Protein AF-A0A9Q3C3F8-F1 (afdb_monomer_lite)

Organism: NCBI:txid1389203

Radius of gyration: 19.49 Å; chains: 1; bounding box: 54×39×37 Å

pLDDT: mean 83.39, std 11.01, range [47.78, 95.69]

Foldseek 3Di:
DDDDDDDPDDDPPVVPPPPPDDPPDDPQDLQADAQDDDPQRDPVLCVVDDPDDPPPDDPSRVSRVSSVCVVPVLVDDSDPVSVPDDDD

Structure (mmCIF, N/CA/C/O backbone):
data_AF-A0A9Q3C3F8-F1
#
_entry.id   AF-A0A9Q3C3F8-F1
#
loop_
_atom_site.group_PDB
_atom_site.id
_atom_site.type_symbol
_atom_site.label_atom_id
_atom_site.label_alt_id
_atom_site.label_comp_id
_atom_site.label_asym_id
_atom_site.label_entity_id
_atom_site.label_seq_id
_atom_site.pdbx_PDB_ins_code
_atom_site.Cartn_x
_atom_site.Cartn_y
_atom_site.Cartn_z
_atom_site.occupancy
_atom_site.B_iso_or_equiv
_atom_site.auth_seq_id
_atom_site.auth_comp_id
_atom_site.auth_asym_id
_atom_site.auth_atom_id
_atom_site.pdbx_PDB_model_num
ATOM 1 N N . MET A 1 1 ? 39.356 -26.138 -16.531 1.00 55.28 1 MET A N 1
ATOM 2 C CA . MET A 1 1 ? 38.380 -25.024 -16.531 1.00 55.28 1 MET A CA 1
ATOM 3 C C . MET A 1 1 ? 39.079 -23.767 -16.025 1.00 55.28 1 MET A C 1
ATOM 5 O O . MET A 1 1 ? 39.737 -23.842 -14.993 1.00 55.28 1 MET A O 1
ATOM 9 N N . LYS A 1 2 ? 39.037 -22.649 -16.764 1.00 65.25 2 LYS A N 1
ATOM 10 C CA . LYS A 1 2 ? 39.653 -21.381 -16.327 1.00 65.25 2 LYS A CA 1
ATOM 11 C C . LYS A 1 2 ? 38.787 -20.754 -15.232 1.00 65.25 2 LYS A C 1
ATOM 13 O O . LYS A 1 2 ? 37.585 -20.606 -15.408 1.00 65.25 2 LYS A O 1
ATOM 18 N N . LYS A 1 3 ? 39.408 -20.396 -14.109 1.00 59.81 3 LYS A N 1
ATOM 19 C CA . LYS A 1 3 ? 38.757 -19.734 -12.974 1.00 59.81 3 LYS A CA 1
ATOM 20 C C . LYS A 1 3 ? 38.458 -18.285 -13.371 1.00 59.81 3 LYS A C 1
ATOM 22 O O . LYS A 1 3 ? 39.379 -17.472 -13.419 1.00 59.81 3 LYS A O 1
ATOM 27 N N . VAL A 1 4 ? 37.207 -17.986 -13.715 1.00 75.94 4 VAL A N 1
ATOM 28 C CA . VAL A 1 4 ? 36.759 -16.610 -13.971 1.00 75.94 4 VAL A CA 1
ATOM 29 C C . VAL A 1 4 ? 36.746 -15.879 -12.632 1.00 75.94 4 VAL A C 1
ATOM 31 O O . VAL A 1 4 ? 36.160 -16.365 -11.665 1.00 75.94 4 VAL A O 1
ATOM 34 N N . ARG A 1 5 ? 37.457 -14.755 -12.550 1.00 75.12 5 ARG A N 1
ATOM 35 C CA . ARG A 1 5 ? 37.416 -13.860 -11.391 1.00 75.12 5 ARG A CA 1
ATOM 36 C C . ARG A 1 5 ? 36.514 -12.685 -11.767 1.00 75.12 5 ARG A C 1
ATOM 38 O O . ARG A 1 5 ? 36.736 -12.137 -12.847 1.00 75.12 5 ARG A O 1
ATOM 45 N N . PRO A 1 6 ? 35.519 -12.319 -10.945 1.00 74.69 6 PRO A N 1
ATOM 46 C CA . PRO A 1 6 ? 34.697 -11.153 -11.227 1.00 74.69 6 PRO A CA 1
ATOM 47 C C . PRO A 1 6 ? 35.596 -9.915 -11.280 1.00 74.69 6 PRO A C 1
ATOM 49 O O . PRO A 1 6 ? 36.404 -9.682 -10.379 1.00 74.69 6 PRO A O 1
ATOM 52 N N . VAL A 1 7 ? 35.492 -9.171 -12.375 1.00 80.25 7 VAL A N 1
ATOM 53 C CA . VAL A 1 7 ? 36.116 -7.857 -12.526 1.00 80.25 7 VAL A CA 1
ATOM 54 C C . VAL A 1 7 ? 35.117 -6.847 -11.980 1.00 80.25 7 VAL A C 1
ATOM 56 O O . VAL A 1 7 ? 33.925 -6.945 -12.262 1.00 80.25 7 VAL A O 1
ATOM 59 N N . ASN A 1 8 ? 35.587 -5.916 -11.152 1.00 78.56 8 ASN A N 1
ATOM 60 C CA . ASN A 1 8 ? 34.747 -4.850 -10.620 1.00 78.56 8 ASN A CA 1
ATOM 61 C C . ASN A 1 8 ? 34.459 -3.836 -11.736 1.00 78.56 8 ASN A C 1
ATOM 63 O O . ASN A 1 8 ? 35.198 -2.866 -11.898 1.00 78.56 8 ASN A O 1
ATOM 67 N N . GLU A 1 9 ? 33.431 -4.104 -12.534 1.00 82.38 9 GLU A N 1
ATOM 68 C CA . GLU A 1 9 ? 32.931 -3.194 -13.562 1.00 82.38 9 GLU A CA 1
ATOM 69 C C . GLU A 1 9 ? 31.738 -2.394 -13.018 1.00 82.38 9 GLU A C 1
ATOM 71 O O . GLU A 1 9 ? 30.928 -2.937 -12.259 1.00 82.38 9 GLU A O 1
ATOM 76 N N . PRO A 1 10 ? 31.610 -1.102 -13.369 1.00 75.81 10 PRO A N 1
ATOM 77 C CA . PRO A 1 10 ? 30.404 -0.350 -13.058 1.00 75.81 10 PRO A CA 1
ATOM 78 C C . PRO A 1 10 ? 29.206 -1.023 -13.730 1.00 75.81 10 PRO A C 1
ATOM 80 O O . PRO A 1 10 ? 29.302 -1.440 -14.883 1.00 75.81 10 PRO A O 1
ATOM 83 N N . ILE A 1 11 ? 28.080 -1.113 -13.015 1.00 78.62 11 ILE A N 1
ATOM 84 C CA . ILE A 1 11 ? 26.821 -1.627 -13.568 1.00 78.62 11 ILE A CA 1
ATOM 85 C C . ILE A 1 11 ? 26.530 -0.880 -14.881 1.00 78.62 11 ILE A C 1
ATOM 87 O O . ILE A 1 11 ? 26.452 0.354 -14.853 1.00 78.62 11 ILE A O 1
ATOM 91 N N . PRO A 1 12 ? 26.391 -1.589 -16.021 1.00 80.31 12 PRO A N 1
ATOM 92 C CA . PRO A 1 12 ? 25.958 -0.978 -17.271 1.00 80.31 12 PRO A CA 1
ATOM 93 C C . PRO A 1 12 ? 24.718 -0.105 -17.057 1.00 80.31 12 PRO A C 1
ATOM 95 O O . PRO A 1 12 ? 23.732 -0.566 -16.490 1.00 80.31 12 PRO A O 1
ATOM 98 N N . GLN A 1 13 ? 24.754 1.151 -17.506 1.00 69.12 13 GLN A N 1
ATOM 99 C CA . GLN A 1 13 ? 23.644 2.098 -17.308 1.00 69.12 13 GLN A CA 1
ATOM 100 C C . GLN A 1 13 ? 22.337 1.592 -17.942 1.00 69.12 13 GLN A C 1
ATOM 102 O O . GLN A 1 13 ? 21.258 1.804 -17.397 1.00 69.12 13 GLN A O 1
ATOM 107 N N . ASP A 1 14 ? 22.445 0.816 -19.022 1.00 72.81 14 ASP A N 1
ATOM 108 C CA . ASP A 1 14 ? 21.311 0.196 -19.713 1.00 72.81 14 ASP A CA 1
ATOM 109 C C . ASP A 1 14 ? 20.610 -0.901 -18.886 1.00 72.81 14 ASP A C 1
ATOM 111 O O . ASP A 1 14 ? 19.498 -1.305 -19.223 1.00 72.81 14 ASP A O 1
ATOM 115 N N . LEU A 1 15 ? 21.225 -1.387 -17.795 1.00 70.38 15 LEU A N 1
ATOM 116 C CA . LEU A 1 15 ? 20.579 -2.321 -16.862 1.00 70.38 15 LEU A CA 1
ATOM 117 C C . LEU A 1 15 ? 19.549 -1.641 -15.959 1.00 70.38 15 LEU A C 1
ATOM 119 O O . LEU A 1 15 ? 18.697 -2.332 -15.404 1.00 70.38 15 LEU A O 1
ATOM 123 N N . ASN A 1 16 ? 19.614 -0.317 -15.796 1.00 69.06 16 ASN A N 1
ATOM 124 C CA . ASN A 1 16 ? 18.634 0.442 -15.027 1.00 69.06 16 ASN A CA 1
ATOM 125 C C . ASN A 1 16 ? 18.023 1.539 -15.908 1.00 69.06 16 ASN A C 1
ATOM 127 O O . ASN A 1 16 ? 18.331 2.720 -15.720 1.00 69.06 16 ASN A O 1
ATOM 131 N N . PRO A 1 17 ? 17.188 1.165 -16.898 1.00 68.88 17 PRO A N 1
ATOM 132 C CA . PRO A 1 17 ? 16.521 2.149 -17.733 1.00 68.88 17 PRO A CA 1
ATOM 133 C C . PRO A 1 17 ? 15.723 3.123 -16.852 1.00 68.88 17 PRO A C 1
ATOM 135 O O . PRO A 1 17 ? 15.179 2.716 -15.819 1.00 68.88 17 PRO A O 1
ATOM 138 N N . PRO A 1 18 ? 15.630 4.408 -17.238 1.00 73.19 18 PRO A N 1
ATOM 139 C CA . PRO A 1 18 ? 14.808 5.361 -16.510 1.00 73.19 18 PRO A CA 1
ATOM 140 C C . PRO A 1 18 ? 13.368 4.848 -16.440 1.00 73.19 18 PRO A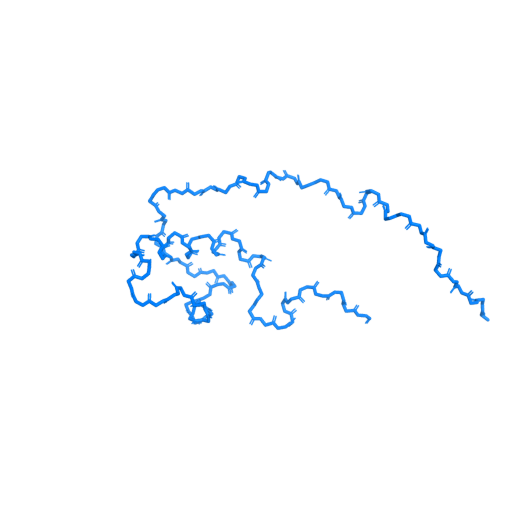 C 1
ATOM 142 O O . PRO A 1 18 ? 12.860 4.239 -17.387 1.00 73.19 18 PRO A O 1
ATOM 145 N N . PHE A 1 19 ? 12.703 5.086 -15.311 1.00 73.31 19 PHE A N 1
ATOM 146 C CA . PHE A 1 19 ? 11.305 4.703 -15.165 1.00 73.31 19 PHE A CA 1
ATOM 147 C C . PHE A 1 19 ? 10.473 5.367 -16.264 1.00 73.31 19 PHE A C 1
ATOM 149 O O . PHE A 1 19 ? 10.586 6.565 -16.508 1.00 73.31 19 PHE A O 1
ATOM 156 N N . SER A 1 20 ? 9.607 4.588 -16.913 1.00 77.94 20 SER A N 1
ATOM 157 C CA . SER A 1 20 ? 8.723 5.084 -17.975 1.00 77.94 20 SER A CA 1
ATOM 158 C C . SER A 1 20 ? 7.643 6.049 -17.474 1.00 77.94 20 SER A C 1
ATOM 160 O O . SER A 1 20 ? 6.943 6.655 -18.280 1.00 77.94 20 SER A O 1
ATOM 162 N N . ARG A 1 21 ? 7.497 6.176 -16.151 1.00 76.75 21 ARG A N 1
ATOM 163 C CA . ARG A 1 21 ? 6.582 7.090 -15.466 1.00 76.75 21 ARG A CA 1
ATOM 164 C C . ARG A 1 21 ? 7.320 7.864 -14.381 1.00 76.75 21 ARG A C 1
ATOM 166 O O . ARG A 1 21 ? 8.304 7.360 -13.836 1.00 76.75 21 ARG A O 1
ATOM 173 N N . ASP A 1 22 ? 6.773 9.011 -13.995 1.00 80.81 22 ASP A N 1
ATOM 174 C CA . ASP A 1 22 ? 7.178 9.668 -12.757 1.00 80.81 22 ASP A CA 1
ATOM 175 C C . ASP A 1 22 ? 6.797 8.779 -11.557 1.00 80.81 22 ASP A C 1
ATOM 177 O O . ASP A 1 22 ? 5.679 8.268 -11.446 1.00 80.81 22 ASP A O 1
ATOM 181 N N . LEU A 1 23 ? 7.760 8.526 -10.672 1.00 74.19 23 LEU A N 1
ATOM 182 C CA . LEU A 1 23 ? 7.547 7.722 -9.473 1.00 74.19 23 LEU A CA 1
ATOM 183 C C . LEU A 1 23 ? 6.737 8.465 -8.409 1.00 74.19 23 LEU A C 1
ATOM 185 O O . LEU A 1 23 ? 6.018 7.810 -7.642 1.00 74.19 23 LEU A O 1
ATOM 189 N N . TYR A 1 24 ? 6.866 9.792 -8.370 1.00 78.19 24 TYR A N 1
ATOM 190 C CA . TYR A 1 24 ? 6.244 10.670 -7.383 1.00 78.19 24 TYR A CA 1
ATOM 191 C C . TYR A 1 24 ? 4.820 11.063 -7.774 1.00 78.19 24 TYR A C 1
ATOM 193 O O . TYR A 1 24 ? 4.017 11.406 -6.906 1.00 78.19 24 TYR A O 1
ATOM 201 N N . GLU A 1 25 ? 4.467 10.923 -9.050 1.00 82.44 25 GLU A N 1
ATOM 202 C CA . GLU A 1 25 ? 3.095 11.071 -9.512 1.00 82.44 25 GLU A CA 1
ATOM 203 C C . GLU A 1 25 ? 2.263 9.860 -9.060 1.00 82.44 25 GLU A C 1
ATOM 205 O O . GLU A 1 25 ? 2.328 8.756 -9.608 1.00 82.44 25 GLU A O 1
ATOM 210 N N . THR A 1 26 ? 1.490 10.055 -7.993 1.00 80.06 26 THR A N 1
ATOM 211 C CA . THR A 1 26 ? 0.493 9.085 -7.538 1.00 80.06 26 THR A CA 1
ATOM 212 C C . THR A 1 26 ? -0.883 9.710 -7.730 1.00 80.06 26 THR A C 1
ATOM 214 O O . THR A 1 26 ? -1.115 10.783 -7.173 1.00 80.06 26 THR A O 1
ATOM 217 N N . PRO A 1 27 ? -1.796 9.081 -8.492 1.00 81.69 27 PRO A N 1
ATOM 218 C CA . PRO A 1 27 ? -3.109 9.645 -8.797 1.00 81.69 27 PRO A CA 1
ATOM 219 C C . PRO A 1 27 ? -4.037 9.541 -7.577 1.00 81.69 27 PRO A C 1
ATOM 221 O O . PRO A 1 27 ? -4.977 8.751 -7.552 1.00 81.69 27 PRO A O 1
ATOM 224 N N . LEU A 1 28 ? -3.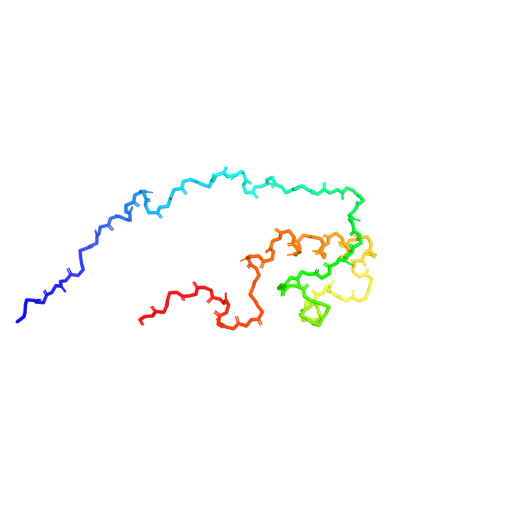733 10.305 -6.528 1.00 83.75 28 LEU A N 1
ATOM 225 C CA . LEU A 1 28 ? -4.539 10.374 -5.318 1.00 83.75 28 LEU A CA 1
ATOM 226 C C . LEU A 1 28 ? -5.761 11.257 -5.569 1.00 83.75 28 LEU A C 1
ATOM 228 O O . LEU A 1 28 ? -5.654 12.360 -6.102 1.00 83.75 28 LEU A O 1
ATOM 232 N N . SER A 1 29 ? -6.921 10.771 -5.143 1.00 80.69 29 SER A N 1
ATOM 233 C CA . SER A 1 29 ? -8.167 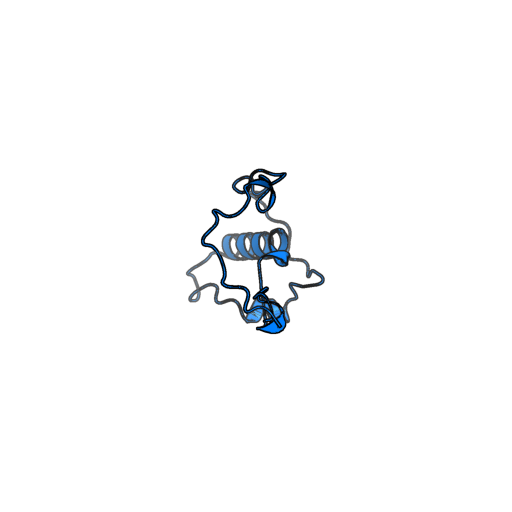11.533 -5.118 1.00 80.69 29 SER A CA 1
ATOM 234 C C . SER A 1 29 ? -8.467 11.959 -3.677 1.00 80.69 29 SER A C 1
ATOM 236 O O . SER A 1 29 ? -8.338 11.121 -2.781 1.00 80.69 29 SER A O 1
ATOM 238 N N . PRO A 1 30 ? -8.932 13.202 -3.432 1.00 81.44 30 PRO A N 1
ATOM 239 C CA . PRO A 1 30 ? -9.479 13.605 -2.132 1.00 81.44 30 PRO A CA 1
ATOM 240 C C . PRO A 1 30 ? -10.647 12.720 -1.674 1.00 81.44 30 PRO A C 1
ATOM 242 O O . PRO A 1 30 ? -10.879 12.569 -0.482 1.00 81.44 30 PRO A O 1
ATOM 245 N N . ASN A 1 31 ? -11.355 12.115 -2.633 1.00 85.38 31 ASN A N 1
ATOM 246 C CA . ASN A 1 31 ? -12.398 11.124 -2.407 1.00 85.38 31 ASN A CA 1
ATOM 247 C C . ASN A 1 31 ? -11.896 9.778 -2.948 1.00 85.38 31 ASN A C 1
ATOM 249 O O . ASN A 1 31 ? -12.142 9.473 -4.124 1.00 85.38 31 ASN A O 1
ATOM 253 N N . PRO A 1 32 ? -11.115 9.010 -2.166 1.00 83.31 32 PRO A N 1
ATOM 254 C CA . PRO A 1 32 ? -10.625 7.716 -2.616 1.00 83.31 32 PRO A CA 1
ATOM 255 C C . PRO A 1 32 ? -11.812 6.775 -2.872 1.00 83.31 32 PRO A C 1
ATOM 257 O O . PRO A 1 32 ? -12.820 6.841 -2.160 1.00 83.31 32 PRO A O 1
ATOM 260 N N . PRO A 1 33 ? -11.727 5.898 -3.885 1.00 85.31 33 PRO A N 1
ATOM 261 C CA . PRO A 1 33 ? -12.760 4.901 -4.112 1.00 85.31 33 PRO A CA 1
ATOM 262 C C . PRO A 1 33 ? -12.863 3.961 -2.907 1.00 85.31 33 PRO A C 1
ATOM 264 O O . PRO A 1 33 ? -11.893 3.745 -2.174 1.00 85.31 33 PRO A O 1
ATOM 267 N N . ILE A 1 34 ? -14.043 3.367 -2.730 1.00 86.56 34 ILE A N 1
ATOM 268 C CA . ILE A 1 34 ? -14.235 2.295 -1.752 1.00 86.56 34 ILE A CA 1
ATOM 269 C C . ILE A 1 34 ? -13.243 1.176 -2.080 1.00 86.56 34 ILE A C 1
ATOM 271 O O . ILE A 1 34 ? -13.046 0.835 -3.248 1.00 86.56 34 ILE A O 1
ATOM 275 N N . PHE A 1 35 ? -12.604 0.625 -1.047 1.00 89.06 35 PHE A N 1
ATOM 276 C CA . PHE A 1 35 ? -11.679 -0.485 -1.227 1.00 89.06 35 PHE A CA 1
ATOM 277 C C . PHE A 1 35 ? -12.377 -1.646 -1.939 1.00 89.06 35 PHE A C 1
ATOM 279 O O . PHE A 1 35 ? -13.429 -2.118 -1.505 1.00 89.06 35 PHE A O 1
ATOM 286 N N . GLN A 1 36 ? -11.736 -2.111 -3.003 1.00 90.38 36 GLN A N 1
ATOM 287 C CA . GLN A 1 36 ? -12.098 -3.308 -3.733 1.00 90.38 36 GLN A CA 1
ATOM 288 C C . GLN A 1 36 ? -10.879 -4.220 -3.743 1.00 90.38 36 GLN A C 1
ATOM 290 O O . GLN A 1 36 ? -9.760 -3.750 -3.962 1.00 90.38 36 GLN A O 1
ATOM 295 N N . GLU A 1 37 ? -11.098 -5.505 -3.491 1.00 93.81 37 GLU A N 1
ATOM 296 C CA . GLU A 1 37 ? -10.023 -6.486 -3.555 1.00 93.81 37 GLU A CA 1
ATOM 297 C C . GLU A 1 37 ? -9.405 -6.524 -4.951 1.00 93.81 37 GLU A C 1
ATOM 299 O O . GLU A 1 37 ? -10.091 -6.396 -5.971 1.00 93.81 37 GLU A O 1
ATOM 304 N N . THR A 1 38 ? -8.096 -6.730 -4.987 1.00 93.38 38 THR A N 1
ATOM 305 C CA . THR A 1 38 ? -7.378 -7.062 -6.213 1.00 93.38 38 THR A CA 1
ATOM 306 C C . THR A 1 38 ? -6.971 -8.530 -6.183 1.00 93.38 38 THR A C 1
ATOM 308 O O . THR A 1 38 ? -7.197 -9.243 -5.207 1.00 93.38 38 THR A O 1
ATOM 311 N N . PHE A 1 39 ? -6.321 -8.996 -7.250 1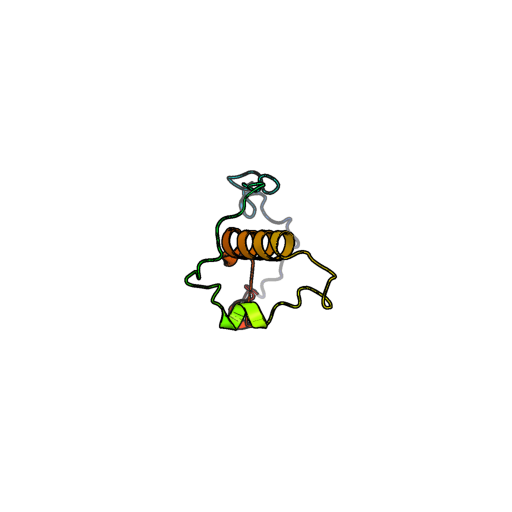.00 90.69 39 PHE A N 1
ATOM 312 C CA . PHE A 1 39 ? -5.753 -10.342 -7.264 1.00 90.69 39 PHE A CA 1
ATOM 313 C C . PHE A 1 39 ? -4.745 -10.564 -6.121 1.00 90.69 39 PHE A C 1
ATOM 315 O O . PHE A 1 39 ? -4.637 -11.676 -5.611 1.00 90.69 39 PHE A O 1
ATOM 322 N N . LYS A 1 40 ? -4.000 -9.520 -5.723 1.00 92.00 40 LYS A N 1
ATOM 323 C CA . LYS A 1 40 ? -2.937 -9.624 -4.714 1.00 92.00 40 LYS A CA 1
ATOM 324 C C . LYS A 1 40 ? -3.322 -9.064 -3.345 1.00 92.00 40 LYS A C 1
ATOM 326 O O . LYS A 1 40 ? -2.834 -9.582 -2.340 1.00 92.00 40 LYS A O 1
ATOM 331 N N . VAL A 1 41 ? -4.140 -8.015 -3.300 1.00 94.62 41 VAL A N 1
ATOM 332 C CA . VAL A 1 41 ? -4.557 -7.323 -2.075 1.00 94.62 41 VAL A CA 1
ATOM 333 C C . VAL A 1 41 ? -6.001 -7.712 -1.765 1.00 94.62 41 VAL A C 1
ATOM 335 O O . VAL A 1 41 ? -6.946 -7.118 -2.282 1.00 94.62 41 VAL A O 1
ATOM 338 N N . THR A 1 42 ? -6.161 -8.732 -0.926 1.00 95.00 42 THR A N 1
ATOM 339 C CA . THR A 1 42 ? -7.457 -9.208 -0.415 1.00 95.00 42 THR A CA 1
ATOM 340 C C . THR A 1 42 ? -7.735 -8.639 0.975 1.00 95.00 42 THR A C 1
ATOM 342 O O . THR A 1 42 ? -6.818 -8.143 1.632 1.00 95.00 42 THR A O 1
ATOM 345 N N . TYR A 1 43 ? -8.977 -8.725 1.460 1.00 93.19 43 TYR A N 1
ATOM 346 C CA . TYR A 1 43 ? -9.337 -8.308 2.820 1.00 93.19 43 TYR A CA 1
ATOM 347 C C . TYR A 1 43 ? -8.511 -9.026 3.889 1.00 93.19 43 TYR A C 1
ATOM 349 O O . TYR A 1 43 ? -8.085 -8.379 4.847 1.00 93.19 43 TYR A O 1
ATOM 357 N N . ASP A 1 44 ? -8.258 -10.323 3.698 1.00 94.12 44 ASP A N 1
ATOM 358 C CA . ASP A 1 44 ? -7.475 -11.153 4.618 1.00 94.12 44 ASP A CA 1
ATOM 359 C C . ASP A 1 44 ? -6.025 -10.676 4.697 1.00 94.12 44 ASP A C 1
ATOM 361 O O . ASP A 1 44 ? -5.520 -10.383 5.778 1.00 94.12 44 ASP A O 1
ATOM 365 N N . ARG A 1 45 ? -5.379 -10.496 3.540 1.00 93.31 45 ARG A N 1
ATOM 366 C CA . ARG A 1 45 ? -4.011 -9.964 3.453 1.00 93.31 45 ARG A CA 1
ATOM 367 C C . ARG A 1 45 ? -3.914 -8.547 4.009 1.00 93.31 45 ARG A C 1
ATOM 369 O O . ARG A 1 45 ? -2.905 -8.158 4.589 1.00 93.31 45 ARG A O 1
ATOM 376 N N . LEU A 1 46 ? -4.977 -7.761 3.861 1.00 92.00 46 LEU A N 1
ATOM 377 C CA . LEU A 1 46 ? -5.040 -6.411 4.398 1.00 92.00 46 LEU A CA 1
ATOM 378 C C . LEU A 1 46 ? -5.070 -6.388 5.939 1.00 92.00 46 LEU A C 1
ATOM 380 O O . LEU A 1 46 ? -4.647 -5.391 6.519 1.00 92.00 46 LEU A O 1
ATOM 384 N N . GLN A 1 47 ? -5.520 -7.463 6.605 1.00 90.50 47 GLN A N 1
ATOM 385 C CA . GLN A 1 47 ? -5.472 -7.566 8.074 1.00 90.50 47 GLN A CA 1
ATOM 386 C C . GLN A 1 47 ? -4.040 -7.652 8.617 1.00 90.50 47 GLN A C 1
ATOM 388 O O . GLN A 1 47 ? -3.816 -7.352 9.787 1.00 90.50 47 GLN A O 1
ATOM 393 N N . GLU A 1 48 ? -3.063 -8.036 7.789 1.00 90.62 48 GLU A N 1
ATOM 394 C CA . GLU A 1 48 ? -1.648 -8.061 8.180 1.00 90.62 48 GLU A CA 1
ATOM 395 C C . GLU A 1 48 ? -1.056 -6.650 8.317 1.00 90.62 48 GLU A C 1
ATOM 397 O O . GLU A 1 48 ? -0.021 -6.458 8.961 1.00 90.62 48 GLU A O 1
ATOM 402 N N . PHE A 1 49 ? -1.709 -5.637 7.736 1.00 89.81 49 PHE A N 1
ATOM 403 C CA . PHE A 1 49 ? -1.279 -4.254 7.875 1.00 89.81 49 PHE A CA 1
ATOM 404 C C . PHE A 1 49 ? -1.695 -3.680 9.226 1.00 89.81 49 PHE A C 1
ATOM 406 O O . PHE A 1 49 ? -2.871 -3.627 9.583 1.00 89.81 49 PHE A O 1
ATOM 413 N N . ASN A 1 50 ? -0.715 -3.136 9.939 1.00 92.19 50 ASN A N 1
ATOM 414 C CA . ASN A 1 50 ? -0.963 -2.332 11.121 1.00 92.19 50 ASN A CA 1
ATOM 415 C C . ASN A 1 50 ? -1.166 -0.861 10.720 1.00 92.19 50 ASN A C 1
ATOM 417 O O . ASN A 1 50 ? -0.215 -0.181 10.336 1.00 92.19 50 ASN A O 1
ATOM 421 N N . PHE A 1 51 ? -2.400 -0.370 10.841 1.00 92.44 51 PHE A N 1
ATOM 422 C CA . PHE A 1 51 ? -2.769 1.030 10.587 1.00 92.44 51 PHE A CA 1
ATOM 423 C C . PHE A 1 51 ? -2.591 1.945 11.812 1.00 92.44 51 PHE A C 1
ATOM 425 O O . PHE A 1 51 ? -3.056 3.083 11.816 1.00 92.44 51 PHE A O 1
ATOM 432 N N . GLY A 1 52 ? -1.905 1.459 12.847 1.00 93.06 52 GLY A N 1
ATOM 433 C CA . GLY A 1 52 ? -1.723 2.157 14.111 1.00 93.06 52 GLY A CA 1
ATOM 434 C C . GLY A 1 52 ? -2.830 1.849 15.128 1.00 93.06 52 GLY A C 1
ATOM 435 O O . GLY A 1 52 ? -3.725 1.039 14.876 1.00 93.06 52 GLY A O 1
ATOM 436 N N . PRO A 1 5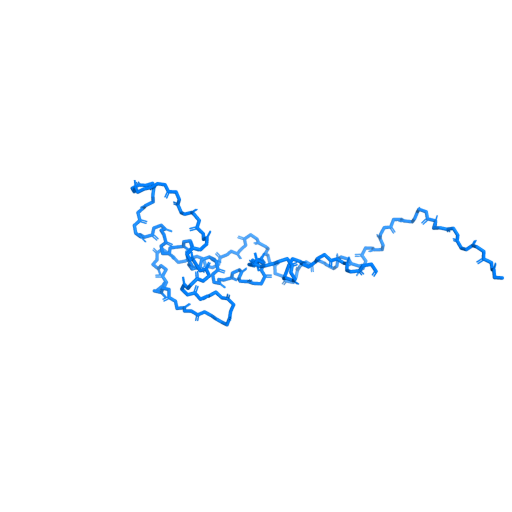3 ? -2.754 2.458 16.323 1.00 95.69 53 PRO A N 1
ATOM 437 C CA . PRO A 1 53 ? -3.758 2.285 17.366 1.00 95.69 53 PRO A CA 1
ATOM 438 C C . PRO A 1 53 ? -5.110 2.921 16.981 1.00 95.69 53 PRO A C 1
ATOM 440 O O . PRO A 1 53 ? -5.164 3.795 16.111 1.00 95.69 53 PRO A O 1
ATOM 443 N N . PRO A 1 54 ? -6.214 2.539 17.653 1.00 93.19 54 PRO A N 1
ATOM 444 C CA . PRO A 1 54 ? -7.527 3.136 17.416 1.00 93.19 54 PRO A CA 1
ATOM 445 C C . PRO A 1 54 ? -7.500 4.665 17.538 1.00 93.19 54 PRO A C 1
ATOM 447 O O . PRO A 1 54 ? -6.972 5.204 18.509 1.00 93.19 54 PRO A O 1
ATOM 450 N N . GLY A 1 55 ? -8.078 5.361 16.556 1.00 94.25 55 GLY A N 1
ATOM 451 C CA . GLY A 1 55 ? -8.115 6.827 16.510 1.00 94.25 55 GLY A CA 1
ATOM 452 C C . GLY A 1 55 ? -6.835 7.499 16.001 1.00 94.25 55 GLY A C 1
ATOM 453 O O . GLY A 1 55 ? -6.823 8.721 15.900 1.00 94.25 55 GLY A O 1
ATOM 454 N N . TRP A 1 56 ? -5.782 6.743 15.659 1.00 95.62 56 TRP A N 1
ATOM 455 C CA . TRP A 1 56 ? -4.593 7.300 15.000 1.00 95.62 56 TRP A CA 1
ATOM 456 C C . TRP A 1 56 ? -4.924 7.844 13.611 1.00 95.62 56 TRP A C 1
ATOM 458 O O . TRP A 1 56 ? -4.450 8.914 13.244 1.00 95.62 56 TRP A O 1
ATOM 468 N N . LEU A 1 57 ? -5.716 7.090 12.847 1.00 94.50 57 LEU A N 1
ATOM 469 C CA . LEU A 1 57 ? -6.195 7.478 11.526 1.00 94.50 57 LEU A CA 1
ATOM 470 C C . LEU A 1 57 ? -7.710 7.650 11.544 1.00 94.50 57 LEU A C 1
ATOM 472 O O . LEU A 1 57 ? -8.426 6.872 12.185 1.00 94.50 57 LEU A O 1
ATOM 476 N N . SER A 1 58 ? -8.194 8.629 10.786 1.00 92.25 58 SER A N 1
ATOM 477 C CA . SER A 1 58 ? -9.602 8.718 10.420 1.00 92.25 58 SER A CA 1
ATOM 478 C C . SER A 1 58 ? -9.992 7.587 9.464 1.00 92.25 58 SER A C 1
ATOM 480 O O . SER A 1 58 ? -9.150 6.938 8.834 1.00 92.25 58 SER A O 1
ATOM 482 N N . ASN A 1 59 ? -11.294 7.351 9.309 1.00 89.81 59 ASN A N 1
ATOM 483 C CA . ASN A 1 59 ? -11.776 6.363 8.345 1.00 89.81 59 ASN A CA 1
ATOM 484 C C . ASN A 1 59 ? -11.380 6.743 6.909 1.00 89.81 59 ASN A C 1
ATOM 486 O O . ASN A 1 59 ? -11.079 5.871 6.094 1.00 89.81 59 ASN A O 1
ATOM 490 N N . GLU A 1 60 ? -11.348 8.039 6.605 1.00 89.62 60 GLU A N 1
ATOM 491 C CA . GLU A 1 60 ? -10.947 8.586 5.313 1.00 89.62 60 GLU A CA 1
ATOM 492 C C . GLU A 1 60 ? -9.461 8.329 5.035 1.00 89.62 60 GLU A C 1
ATOM 494 O O . GLU A 1 60 ? -9.110 7.895 3.937 1.00 89.62 60 GLU A O 1
ATOM 499 N N . GLU A 1 61 ? -8.592 8.514 6.033 1.00 91.06 61 GLU A N 1
ATOM 500 C CA . GLU A 1 61 ? -7.156 8.237 5.920 1.00 91.06 61 GLU A CA 1
ATOM 501 C C . GLU A 1 61 ? -6.879 6.742 5.742 1.00 91.06 61 GLU A C 1
ATOM 503 O O . GLU A 1 61 ? -6.078 6.355 4.888 1.00 91.06 61 GLU A O 1
ATOM 508 N N . ILE A 1 62 ? -7.589 5.886 6.483 1.00 91.56 62 ILE A N 1
ATOM 509 C CA . ILE A 1 62 ? -7.513 4.432 6.300 1.00 91.56 62 ILE A CA 1
ATOM 510 C C . ILE A 1 62 ? -7.920 4.064 4.870 1.00 91.56 62 ILE A C 1
ATOM 512 O O . ILE A 1 62 ? -7.230 3.289 4.209 1.00 91.56 62 ILE A O 1
ATOM 516 N N . ASN A 1 63 ? -9.016 4.627 4.361 1.00 90.25 63 ASN A N 1
ATOM 517 C CA . ASN A 1 63 ? -9.478 4.357 3.000 1.00 90.25 63 ASN A CA 1
ATOM 518 C C . ASN A 1 63 ? -8.482 4.846 1.940 1.00 90.25 63 ASN A C 1
ATOM 520 O O . ASN A 1 63 ? -8.230 4.134 0.965 1.00 90.25 63 ASN A O 1
ATOM 524 N N . LEU A 1 64 ? -7.859 6.008 2.150 1.00 91.69 64 LEU A N 1
ATOM 525 C CA . LEU A 1 64 ? -6.804 6.513 1.277 1.00 91.69 64 LEU A CA 1
ATOM 526 C C . LEU A 1 64 ? -5.591 5.573 1.259 1.00 91.69 64 LEU A C 1
ATOM 528 O O . LEU A 1 64 ? -5.100 5.231 0.184 1.00 91.69 64 LEU A O 1
ATOM 532 N N . LEU A 1 65 ? -5.132 5.096 2.420 1.00 92.00 65 LEU A N 1
ATOM 533 C CA . LEU A 1 65 ? -4.012 4.152 2.492 1.00 92.00 65 LEU A CA 1
ATOM 534 C C . LEU A 1 65 ? -4.337 2.820 1.812 1.00 92.00 65 LEU A C 1
ATOM 536 O O . LEU A 1 65 ? -3.513 2.307 1.056 1.00 92.00 65 LEU A O 1
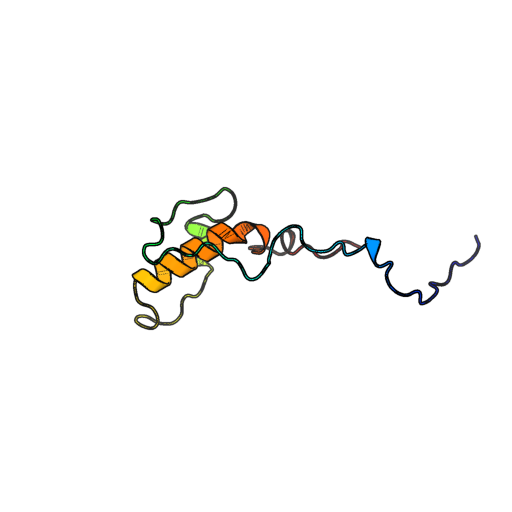ATOM 540 N N . LYS A 1 66 ? -5.548 2.288 2.006 1.00 92.00 66 LYS A N 1
ATOM 541 C CA . LYS A 1 66 ? -6.020 1.093 1.288 1.00 92.00 66 LYS A CA 1
ATOM 542 C C . LYS A 1 66 ? -5.986 1.293 -0.226 1.00 92.00 66 LYS A C 1
ATOM 544 O O . LYS A 1 66 ? -5.527 0.417 -0.956 1.00 92.00 66 LYS A O 1
ATOM 549 N N . HIS A 1 67 ? -6.410 2.464 -0.701 1.00 91.62 67 HIS A N 1
ATOM 550 C CA . HIS A 1 67 ? -6.337 2.808 -2.117 1.00 91.62 67 HIS A CA 1
ATOM 551 C C . HIS A 1 67 ? -4.887 2.863 -2.629 1.00 91.62 67 HIS A C 1
ATOM 553 O O . HIS A 1 67 ? -4.592 2.321 -3.695 1.00 91.62 67 HIS A O 1
ATOM 559 N N . VAL A 1 68 ? -3.963 3.445 -1.858 1.00 91.44 68 VAL A N 1
ATOM 560 C CA . VAL A 1 68 ? -2.529 3.477 -2.195 1.00 91.44 68 VAL A CA 1
ATOM 561 C C . VAL A 1 68 ? -1.935 2.072 -2.275 1.00 91.44 68 VAL A C 1
ATOM 563 O O . VAL A 1 68 ? -1.201 1.781 -3.221 1.00 91.44 68 VAL A O 1
ATOM 566 N N . ILE A 1 69 ? -2.269 1.194 -1.325 1.00 92.31 69 ILE A N 1
ATOM 567 C CA . ILE A 1 69 ? -1.820 -0.204 -1.322 1.00 92.31 69 ILE A CA 1
ATOM 568 C C . ILE A 1 69 ? -2.297 -0.914 -2.595 1.00 92.31 69 ILE A C 1
ATOM 570 O O . ILE A 1 69 ? -1.491 -1.566 -3.253 1.00 92.31 69 ILE A O 1
ATOM 574 N N . ASN A 1 70 ? -3.551 -0.710 -3.016 1.00 92.06 70 ASN A N 1
ATOM 575 C CA . ASN A 1 70 ? -4.057 -1.252 -4.282 1.00 92.06 70 ASN A CA 1
ATOM 576 C C . ASN A 1 70 ? -3.297 -0.705 -5.500 1.00 92.06 70 ASN A C 1
ATOM 578 O O . ASN A 1 70 ? -2.835 -1.479 -6.337 1.00 92.06 70 ASN A O 1
ATOM 582 N N . LEU A 1 71 ? -3.102 0.617 -5.591 1.00 90.12 71 LEU A N 1
ATOM 583 C CA . LEU A 1 71 ? -2.344 1.244 -6.688 1.00 90.12 71 LEU A CA 1
ATOM 584 C C . LEU A 1 71 ? -0.901 0.726 -6.784 1.00 90.12 71 LEU A C 1
ATOM 586 O O . LEU A 1 71 ? -0.286 0.745 -7.856 1.00 90.12 71 LEU A O 1
ATOM 590 N N . ARG A 1 72 ? -0.336 0.306 -5.651 1.00 89.31 72 ARG A N 1
ATOM 591 C CA . ARG A 1 72 ? 1.051 -0.138 -5.519 1.00 89.31 72 ARG A CA 1
ATOM 592 C C . ARG A 1 72 ? 1.157 -1.625 -5.180 1.00 89.31 72 ARG A C 1
ATOM 594 O O . ARG A 1 72 ? 2.216 -2.043 -4.730 1.00 89.31 72 ARG A O 1
ATOM 601 N N . GLU A 1 73 ? 0.146 -2.441 -5.492 1.00 91.19 73 GLU A N 1
ATOM 602 C CA . GLU A 1 73 ? 0.114 -3.870 -5.129 1.00 91.19 73 GLU A CA 1
ATOM 603 C C . GLU A 1 73 ? 1.367 -4.642 -5.584 1.00 91.19 73 GLU A C 1
ATOM 605 O O . GLU A 1 73 ? 1.853 -5.539 -4.899 1.00 91.19 73 GLU A O 1
ATOM 610 N N . LYS A 1 74 ? 1.956 -4.249 -6.722 1.00 86.62 74 LYS A N 1
ATOM 611 C CA . LYS A 1 74 ? 3.175 -4.859 -7.277 1.00 86.62 74 LYS A CA 1
ATOM 612 C C . LYS A 1 74 ? 4.427 -4.600 -6.433 1.00 86.62 74 LYS A C 1
ATOM 614 O O . LYS A 1 74 ? 5.400 -5.329 -6.580 1.00 86.62 74 LYS A O 1
ATOM 619 N N . ALA A 1 75 ? 4.413 -3.569 -5.592 1.00 86.56 75 ALA A N 1
ATOM 620 C CA . ALA A 1 75 ? 5.505 -3.219 -4.688 1.00 86.56 75 ALA A CA 1
ATOM 621 C C . ALA A 1 75 ? 5.364 -3.868 -3.301 1.00 86.56 75 ALA A C 1
ATOM 623 O O . ALA A 1 75 ? 6.322 -3.889 -2.534 1.00 86.56 75 ALA A O 1
ATOM 624 N N . THR A 1 76 ? 4.188 -4.399 -2.972 1.00 88.06 76 THR A N 1
ATOM 625 C CA . THR A 1 76 ? 3.929 -5.073 -1.698 1.00 88.06 76 THR A CA 1
ATOM 626 C C . THR A 1 76 ? 4.256 -6.553 -1.825 1.00 88.06 76 THR A C 1
ATOM 628 O O . THR A 1 76 ? 3.895 -7.170 -2.820 1.00 88.06 76 THR A O 1
ATOM 631 N N . ALA A 1 77 ? 4.901 -7.141 -0.822 1.00 90.25 77 ALA A N 1
ATOM 632 C CA . ALA A 1 77 ? 5.078 -8.585 -0.699 1.00 90.25 77 ALA A CA 1
ATOM 633 C C . ALA A 1 77 ? 4.476 -9.044 0.632 1.00 90.25 77 ALA A C 1
ATOM 635 O O . ALA A 1 77 ? 4.816 -8.479 1.671 1.00 90.25 77 ALA A O 1
ATOM 636 N N . PHE A 1 78 ? 3.598 -10.042 0.581 1.00 89.44 78 PHE A N 1
ATOM 637 C CA . PHE A 1 78 ? 2.916 -10.614 1.748 1.00 89.44 78 PHE A CA 1
ATOM 638 C C . PHE A 1 78 ? 3.622 -11.861 2.290 1.00 89.44 78 PHE A C 1
ATOM 640 O O . PHE A 1 78 ? 3.447 -12.231 3.442 1.00 89.44 78 PHE A O 1
ATOM 647 N N . CYS A 1 79 ? 4.468 -12.495 1.478 1.00 88.31 79 CYS A N 1
ATOM 648 C CA . CYS A 1 79 ? 5.292 -13.627 1.889 1.00 88.31 79 CYS A CA 1
ATOM 649 C C . CYS A 1 79 ? 6.718 -13.510 1.338 1.00 88.31 79 CYS A C 1
ATOM 651 O O . CYS A 1 79 ? 7.029 -12.631 0.525 1.00 88.31 79 CYS A O 1
ATOM 653 N N . GLU A 1 80 ? 7.610 -14.382 1.803 1.00 85.88 80 GLU A N 1
ATOM 654 C CA . GLU A 1 80 ? 9.019 -14.353 1.406 1.00 85.88 80 GLU A CA 1
ATOM 655 C C . GLU A 1 80 ? 9.211 -14.662 -0.078 1.00 85.88 80 GLU A C 1
ATOM 657 O O . GLU A 1 80 ? 10.063 -14.057 -0.720 1.00 85.88 80 GLU A O 1
ATOM 662 N N . GLU A 1 81 ? 8.376 -15.525 -0.655 1.00 85.94 81 GLU A N 1
ATOM 663 C CA . GLU A 1 81 ? 8.436 -15.880 -2.074 1.00 85.94 81 GLU A CA 1
ATOM 664 C C . GLU A 1 81 ? 8.087 -14.698 -2.988 1.00 85.94 81 GLU A C 1
ATOM 666 O O . GLU A 1 81 ? 8.526 -14.651 -4.137 1.00 85.94 81 GLU A O 1
ATOM 671 N N . GLU A 1 82 ? 7.301 -13.742 -2.483 1.00 87.25 82 GLU A N 1
ATOM 672 C CA . GLU A 1 82 ? 6.930 -12.514 -3.187 1.00 87.25 82 GLU A CA 1
ATOM 673 C C . GLU A 1 82 ? 7.970 -11.395 -3.020 1.00 87.25 82 GLU A C 1
ATOM 675 O O . GLU A 1 82 ? 7.973 -10.440 -3.803 1.00 87.25 82 GLU A O 1
ATOM 680 N N . ARG A 1 83 ? 8.858 -11.480 -2.017 1.00 80.50 83 ARG A N 1
ATOM 681 C CA . ARG A 1 83 ? 9.998 -10.566 -1.891 1.00 80.50 83 ARG A CA 1
ATOM 682 C C . ARG A 1 83 ? 10.964 -10.936 -3.005 1.00 80.50 83 ARG A C 1
ATOM 684 O O . ARG A 1 83 ? 11.627 -11.958 -2.913 1.00 80.50 83 ARG A O 1
ATOM 691 N N . GLY A 1 84 ? 11.004 -10.130 -4.068 1.00 69.44 84 GLY A N 1
ATOM 692 C CA . GLY A 1 84 ? 11.790 -10.344 -5.293 1.00 69.44 84 GLY A CA 1
ATOM 693 C C . GLY A 1 84 ? 13.314 -10.358 -5.107 1.00 69.44 84 GLY A C 1
ATOM 694 O O . GLY A 1 84 ? 14.031 -9.663 -5.821 1.00 69.44 84 GLY A O 1
ATOM 695 N N . LEU A 1 85 ? 13.819 -11.124 -4.144 1.00 62.25 85 LEU A N 1
ATOM 696 C CA . LEU A 1 85 ? 15.224 -11.424 -3.969 1.00 62.25 85 LEU A CA 1
ATOM 697 C C . LEU A 1 85 ? 15.665 -12.304 -5.137 1.00 62.25 85 LEU A C 1
ATOM 699 O O . LEU A 1 85 ? 15.026 -13.307 -5.466 1.00 62.25 85 LEU A O 1
ATOM 703 N N . LEU A 1 86 ? 16.768 -11.905 -5.769 1.00 53.41 86 LEU A N 1
ATOM 704 C CA . LEU A 1 86 ? 17.464 -12.708 -6.766 1.00 53.41 86 LEU A CA 1
ATOM 705 C C . LEU A 1 86 ? 17.783 -14.070 -6.135 1.00 53.41 86 LEU A C 1
ATOM 707 O O . LEU A 1 86 ? 18.586 -14.153 -5.207 1.00 53.41 86 LEU A O 1
ATOM 711 N N . LYS A 1 87 ? 17.121 -15.130 -6.608 1.00 47.91 87 LYS A N 1
ATOM 712 C CA . LYS A 1 87 ? 17.479 -16.503 -6.242 1.00 47.91 87 LYS A CA 1
ATOM 713 C C . LYS A 1 87 ? 18.881 -16.774 -6.802 1.00 47.91 87 LYS A C 1
ATOM 715 O O . LYS A 1 87 ? 19.106 -16.537 -7.989 1.00 47.91 87 LYS A O 1
ATOM 720 N N . HIS A 1 88 ? 19.799 -17.182 -5.924 1.00 47.78 88 HIS A N 1
ATOM 721 C CA . HIS A 1 88 ? 21.166 -17.585 -6.266 1.00 47.78 88 HIS A CA 1
ATOM 722 C C . HIS A 1 88 ? 21.200 -18.842 -7.136 1.00 47.78 88 HIS A C 1
ATOM 724 O O . HIS A 1 88 ? 20.346 -19.732 -6.915 1.00 47.78 88 HIS A O 1
#

Sequence (88 aa):
MKKVRPVNEPIPQDLNPPFSRDLYETPLSPNPPIFQETFKVTYDRLQEFNFGPPGWLSNEEINLLKHVINLREKATAFCEEERGLLKH

Secondary structure (DSSP, 8-state):
---PPPP-PPPPGGGSPPPSS-SS-----SSPPPP---SS--HHHHTTS---STTSS-HHHHHHHHHHHHHTGGG--SSGGGS-----